Protein AF-A0A921G9X1-F1 (afdb_monomer_lite)

Organism: NCBI:txid29348

Structure (mmCIF, N/CA/C/O backbone):
data_AF-A0A921G9X1-F1
#
_entry.id   AF-A0A921G9X1-F1
#
loop_
_atom_site.group_PDB
_atom_site.id
_atom_site.type_symbol
_atom_site.label_atom_id
_atom_site.label_alt_id
_atom_site.label_comp_id
_atom_site.label_asym_id
_atom_site.label_entity_id
_atom_site.label_seq_id
_atom_site.pdbx_PDB_ins_code
_atom_site.Cartn_x
_atom_site.Cartn_y
_atom_site.Cartn_z
_atom_site.occupancy
_atom_site.B_iso_or_equiv
_atom_site.auth_seq_id
_atom_site.auth_comp_id
_atom_site.auth_asym_id
_atom_site.auth_atom_id
_atom_site.pdbx_PDB_model_num
ATOM 1 N N . MET A 1 1 ? -2.535 4.266 18.094 1.00 78.62 1 MET A N 1
ATOM 2 C CA . MET A 1 1 ? -2.922 4.495 16.685 1.00 78.62 1 MET A CA 1
ATOM 3 C C . MET A 1 1 ? -1.800 3.958 15.805 1.00 78.62 1 MET A C 1
ATOM 5 O O . MET A 1 1 ? -0.660 4.324 16.065 1.00 78.62 1 MET A O 1
ATOM 9 N N . LYS A 1 2 ? -2.070 3.040 14.866 1.00 91.94 2 LYS A N 1
ATOM 10 C CA . LYS A 1 2 ? -1.046 2.449 13.982 1.00 91.94 2 LYS A CA 1
ATOM 11 C C . LYS A 1 2 ? -1.166 3.092 12.599 1.00 91.94 2 LYS A C 1
ATOM 13 O O . LYS A 1 2 ? -2.233 3.016 12.002 1.00 91.94 2 LYS A O 1
ATOM 18 N N . ARG A 1 3 ? -0.110 3.746 12.111 1.00 96.19 3 ARG A N 1
ATOM 19 C CA . ARG A 1 3 ? -0.090 4.410 10.796 1.00 96.19 3 ARG A CA 1
ATOM 20 C C . ARG A 1 3 ? 1.078 3.878 9.973 1.00 96.19 3 ARG A C 1
ATOM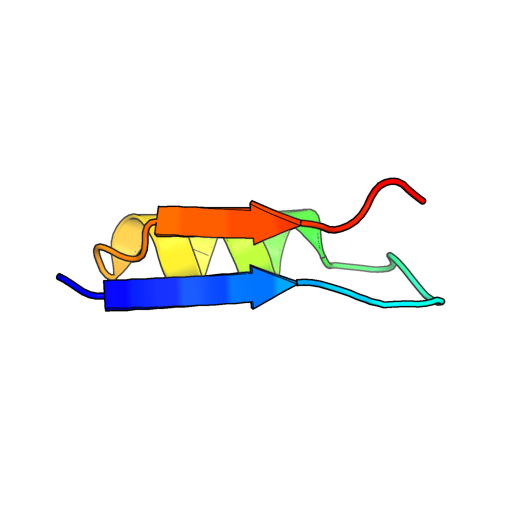 22 O O . ARG A 1 3 ? 2.164 3.707 10.523 1.00 96.19 3 ARG A O 1
ATOM 29 N N . ALA A 1 4 ? 0.855 3.622 8.691 1.00 95.81 4 ALA A N 1
ATOM 30 C CA . ALA A 1 4 ? 1.871 3.166 7.749 1.00 95.81 4 ALA A CA 1
ATOM 31 C C . ALA A 1 4 ? 2.036 4.198 6.628 1.00 95.81 4 ALA A C 1
ATOM 33 O O . ALA A 1 4 ? 1.069 4.518 5.941 1.00 95.81 4 ALA A O 1
ATOM 34 N N . LEU A 1 5 ? 3.256 4.715 6.450 1.00 95.56 5 LEU A N 1
ATOM 35 C CA . LEU A 1 5 ? 3.607 5.542 5.298 1.00 95.56 5 LEU A CA 1
ATOM 36 C C . LEU A 1 5 ? 4.022 4.633 4.140 1.00 95.56 5 LEU A C 1
ATOM 38 O O . LEU A 1 5 ? 4.983 3.877 4.262 1.00 95.56 5 LEU A O 1
ATOM 42 N N . VAL A 1 6 ? 3.317 4.737 3.021 1.00 94.31 6 VAL A N 1
ATOM 43 C CA . VAL A 1 6 ? 3.574 3.965 1.808 1.00 94.31 6 VAL A CA 1
ATOM 44 C C . VAL A 1 6 ? 4.061 4.909 0.711 1.00 94.31 6 VAL A C 1
ATOM 46 O O . VAL A 1 6 ? 3.297 5.718 0.181 1.00 94.31 6 VAL A O 1
ATOM 49 N N . SER A 1 7 ? 5.349 4.805 0.386 1.00 94.12 7 SER A N 1
ATOM 50 C CA . SER A 1 7 ? 6.017 5.549 -0.684 1.00 94.12 7 SER A CA 1
ATOM 51 C C . 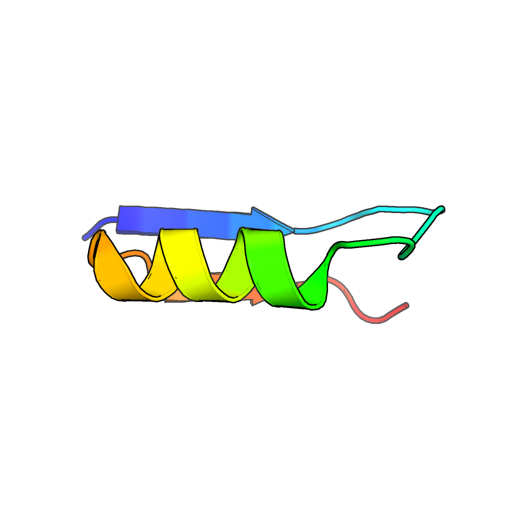SER A 1 7 ? 6.938 4.587 -1.425 1.00 94.12 7 SER A C 1
ATOM 53 O O . SER A 1 7 ? 7.927 4.109 -0.869 1.00 94.12 7 SER A O 1
ATOM 55 N N . VAL A 1 8 ? 6.562 4.225 -2.647 1.00 92.38 8 VAL A N 1
ATOM 56 C CA . VAL A 1 8 ? 7.275 3.234 -3.457 1.00 92.38 8 VAL A CA 1
ATOM 57 C C . VAL A 1 8 ? 7.348 3.705 -4.902 1.00 92.38 8 VAL A C 1
ATOM 59 O O . VAL A 1 8 ? 6.444 4.384 -5.386 1.00 92.38 8 VAL A O 1
ATOM 62 N N . THR A 1 9 ? 8.395 3.296 -5.612 1.00 93.94 9 THR A N 1
ATOM 63 C CA . THR A 1 9 ? 8.515 3.540 -7.057 1.00 93.94 9 THR A CA 1
ATOM 64 C C . THR A 1 9 ? 7.858 2.422 -7.870 1.00 93.94 9 THR A C 1
ATOM 66 O O . THR A 1 9 ? 7.147 2.702 -8.830 1.00 93.94 9 THR A O 1
ATOM 69 N N . ASN A 1 10 ? 8.062 1.156 -7.476 1.00 94.00 10 ASN A N 1
ATOM 70 C CA . ASN A 1 10 ? 7.358 0.015 -8.064 1.00 94.00 10 ASN A CA 1
ATOM 71 C C . ASN A 1 10 ? 6.077 -0.269 -7.267 1.00 94.00 10 ASN A C 1
ATOM 73 O O . ASN A 1 10 ? 6.131 -0.434 -6.050 1.00 94.00 10 ASN A O 1
ATOM 77 N N . LYS A 1 11 ? 4.942 -0.338 -7.962 1.00 93.31 11 LYS A N 1
ATOM 78 C CA . LYS A 1 11 ? 3.616 -0.571 -7.379 1.00 93.31 11 LYS A CA 1
ATOM 79 C C . LYS A 1 11 ? 3.113 -2.000 -7.569 1.00 93.31 11 LYS A C 1
ATOM 81 O O . LYS A 1 11 ? 1.988 -2.295 -7.164 1.00 93.31 11 LYS A O 1
ATOM 86 N N . ASP A 1 12 ? 3.915 -2.883 -8.155 1.00 97.00 12 ASP A N 1
ATOM 87 C CA . ASP A 1 12 ? 3.575 -4.296 -8.287 1.00 97.00 12 ASP A CA 1
ATOM 88 C C . ASP A 1 12 ? 3.225 -4.880 -6.909 1.00 97.00 12 ASP A C 1
ATOM 90 O O . ASP A 1 12 ? 4.002 -4.803 -5.959 1.00 97.00 12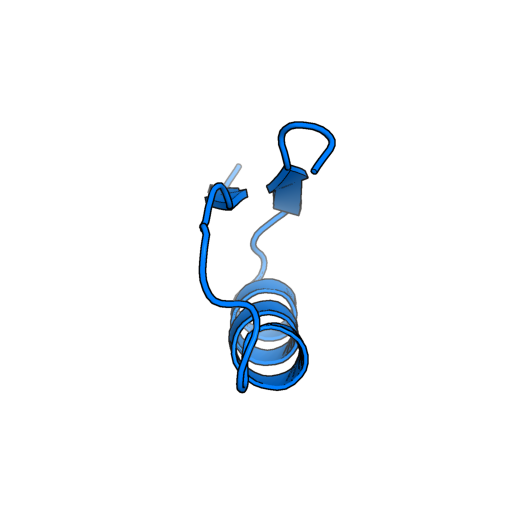 ASP A O 1
ATOM 94 N N . GLY A 1 13 ? 2.011 -5.421 -6.779 1.00 96.31 13 GLY A N 1
ATOM 95 C CA . GLY A 1 13 ? 1.525 -6.048 -5.545 1.00 96.31 13 GLY A CA 1
ATOM 96 C C . GLY A 1 13 ? 1.175 -5.097 -4.391 1.00 96.31 13 GLY A C 1
ATOM 97 O O . GLY A 1 13 ? 0.772 -5.568 -3.325 1.00 96.31 13 GLY A O 1
ATOM 98 N N . ILE A 1 14 ? 1.265 -3.771 -4.563 1.00 95.00 14 ILE A N 1
ATOM 99 C CA . ILE A 1 14 ? 1.066 -2.844 -3.436 1.00 95.00 14 ILE A CA 1
ATOM 100 C C . ILE A 1 14 ? -0.352 -2.859 -2.870 1.00 95.00 14 ILE A C 1
ATOM 102 O O . ILE A 1 14 ? -0.558 -2.641 -1.680 1.00 95.00 14 ILE A O 1
ATOM 106 N N . VAL A 1 15 ? -1.340 -3.140 -3.715 1.00 95.31 15 VAL A N 1
ATOM 107 C CA . VAL A 1 15 ? -2.744 -3.182 -3.306 1.00 95.31 15 VAL A CA 1
ATOM 108 C C . VAL A 1 15 ? -2.975 -4.293 -2.283 1.00 95.31 15 VAL A C 1
ATOM 110 O O . VAL A 1 15 ? -3.592 -4.044 -1.251 1.00 95.31 15 VAL A O 1
ATOM 113 N N . ASP A 1 16 ? -2.458 -5.496 -2.532 1.00 97.75 16 ASP A N 1
ATOM 114 C CA . ASP A 1 16 ? -2.666 -6.635 -1.632 1.00 97.75 16 ASP A CA 1
ATOM 115 C C . ASP A 1 16 ? -1.868 -6.485 -0.334 1.00 97.75 16 ASP A C 1
ATOM 117 O O . ASP A 1 16 ? -2.385 -6.780 0.744 1.00 97.75 16 ASP A O 1
ATOM 121 N N . PHE A 1 17 ? -0.668 -5.903 -0.407 1.00 96.19 17 PHE A N 1
ATOM 122 C CA . PHE A 1 17 ? 0.091 -5.506 0.780 1.00 96.19 17 PHE A CA 1
ATOM 123 C C . PHE A 1 17 ? -0.687 -4.509 1.656 1.00 96.19 17 PHE A C 1
ATOM 125 O O . PHE A 1 17 ? -0.845 -4.712 2.862 1.00 96.19 17 PHE A O 1
ATOM 132 N N . CYS A 1 18 ? -1.226 -3.452 1.046 1.00 96.88 18 CYS A N 1
ATOM 133 C CA . CYS A 1 18 ? -2.010 -2.433 1.736 1.00 96.88 18 CYS A CA 1
ATOM 134 C C . CYS A 1 18 ? -3.300 -3.001 2.347 1.00 96.88 18 CYS A C 1
ATOM 136 O O . CYS A 1 18 ? -3.651 -2.631 3.466 1.00 96.88 18 CYS A O 1
ATOM 138 N N . LYS A 1 19 ? -3.985 -3.937 1.679 1.00 97.75 19 LYS A N 1
ATOM 139 C CA . LYS A 1 19 ? -5.154 -4.620 2.265 1.00 97.75 19 LYS A CA 1
ATOM 140 C C . LYS A 1 19 ? -4.798 -5.341 3.567 1.00 97.75 19 LYS A C 1
ATOM 142 O O . LYS A 1 19 ? -5.482 -5.136 4.565 1.00 97.75 19 LYS A O 1
ATOM 147 N N . GLY A 1 20 ? -3.689 -6.083 3.593 1.00 97.62 20 GLY A N 1
ATOM 148 C CA . GLY A 1 20 ? -3.222 -6.750 4.813 1.00 97.62 20 GLY A CA 1
ATOM 149 C C . GLY A 1 20 ? -2.910 -5.769 5.951 1.00 97.62 20 GLY A C 1
ATOM 150 O O . GLY A 1 20 ? -3.225 -6.028 7.110 1.00 97.62 20 GLY A O 1
ATOM 151 N N . LEU A 1 21 ? -2.355 -4.593 5.637 1.00 96.62 21 LEU A N 1
ATOM 152 C CA . LEU A 1 21 ? -2.133 -3.543 6.637 1.00 96.62 21 LEU A CA 1
ATOM 153 C C . LEU A 1 21 ? -3.447 -3.012 7.224 1.00 96.62 21 LEU A C 1
ATOM 155 O O . LEU A 1 21 ? -3.545 -2.835 8.441 1.00 96.62 21 LEU A O 1
ATOM 159 N N . VAL A 1 22 ? -4.462 -2.796 6.387 1.00 97.00 22 VAL A N 1
ATOM 160 C CA . VAL A 1 22 ? -5.792 -2.361 6.840 1.00 97.00 22 VAL A CA 1
ATOM 161 C C . VAL A 1 22 ? -6.428 -3.409 7.758 1.00 97.00 22 VAL A C 1
ATOM 163 O O . VAL A 1 22 ? -6.929 -3.053 8.824 1.00 97.00 22 VAL A O 1
ATOM 166 N N . GLU A 1 23 ? -6.344 -4.695 7.411 1.00 97.81 23 GLU A N 1
ATOM 167 C CA . GLU A 1 23 ? -6.850 -5.804 8.240 1.00 97.81 23 GLU A CA 1
ATOM 168 C C . GLU A 1 23 ? -6.165 -5.879 9.616 1.00 97.81 23 GLU A C 1
ATOM 170 O O . GLU A 1 23 ? -6.797 -6.200 10.621 1.00 97.81 23 GLU A O 1
ATOM 175 N N . LEU A 1 24 ? -4.886 -5.502 9.694 1.00 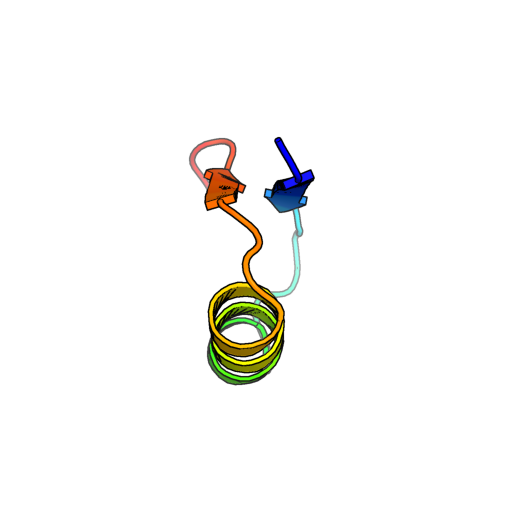96.44 24 LEU A N 1
ATOM 176 C CA . LEU A 1 24 ? -4.116 -5.415 10.942 1.00 96.44 24 LEU A CA 1
ATOM 177 C C . LEU A 1 24 ? -4.387 -4.130 11.756 1.00 96.44 24 LEU A C 1
ATOM 179 O O . LEU A 1 24 ? -3.768 -3.912 12.813 1.00 96.44 24 LEU A O 1
ATOM 183 N N . GLY A 1 25 ? -5.300 -3.278 11.281 1.00 96.94 25 GLY A N 1
ATOM 184 C CA . GLY A 1 25 ? -5.714 -2.037 11.929 1.00 96.94 25 GLY A CA 1
ATOM 185 C C . GLY A 1 25 ? -4.759 -0.864 11.704 1.00 96.94 25 GLY A C 1
ATOM 186 O O . GLY A 1 25 ? -4.666 0.012 12.570 1.00 96.94 25 GLY A O 1
ATOM 187 N N . PHE A 1 26 ? -4.014 -0.855 10.594 1.00 97.56 26 PHE A N 1
ATOM 188 C CA . PHE A 1 26 ? -3.213 0.299 10.188 1.00 97.56 26 PHE A CA 1
ATOM 189 C C . PHE A 1 26 ? -4.028 1.274 9.338 1.00 97.56 26 PHE A C 1
ATOM 191 O O . PHE A 1 26 ? -4.738 0.893 8.412 1.00 97.56 26 PHE A O 1
ATOM 198 N N . GLU A 1 27 ? -3.845 2.561 9.609 1.00 96.75 27 GLU A N 1
ATOM 199 C CA . GLU A 1 27 ? -4.202 3.637 8.690 1.00 96.75 27 GLU A CA 1
ATOM 200 C C . GLU A 1 27 ? -3.063 3.828 7.682 1.00 96.75 27 GLU A C 1
ATOM 202 O O . GLU A 1 27 ? -1.898 3.967 8.069 1.00 96.75 27 GLU A O 1
ATOM 207 N N . ILE A 1 28 ? -3.390 3.849 6.394 1.00 95.19 28 ILE A N 1
ATOM 208 C CA . ILE A 1 28 ? -2.410 4.038 5.325 1.00 95.19 28 ILE A CA 1
ATOM 209 C C . ILE A 1 28 ? -2.339 5.514 4.955 1.00 95.19 28 ILE A C 1
ATOM 211 O O . ILE A 1 28 ? -3.347 6.142 4.639 1.00 95.19 28 ILE A O 1
ATOM 215 N N . VAL A 1 29 ? -1.122 6.045 4.944 1.00 94.69 29 VAL A N 1
ATOM 216 C CA . VAL A 1 29 ? -0.791 7.381 4.454 1.00 94.69 29 VAL A CA 1
ATOM 217 C C . VAL A 1 29 ? 0.151 7.200 3.276 1.00 94.69 29 VAL A C 1
ATOM 219 O O . VAL A 1 29 ? 1.101 6.430 3.361 1.00 94.69 29 VAL A O 1
ATOM 222 N N . SER A 1 30 ? -0.086 7.893 2.170 1.00 90.50 30 SER A N 1
ATOM 223 C CA . SER A 1 30 ? 0.777 7.810 0.993 1.00 90.50 30 SER A CA 1
ATOM 224 C C . SER A 1 30 ? 1.162 9.201 0.517 1.00 90.50 30 SER A C 1
ATOM 226 O O . SER A 1 30 ? 0.381 10.148 0.624 1.00 90.50 30 SER A O 1
ATOM 228 N N . THR A 1 31 ? 2.387 9.329 0.017 1.00 89.00 31 THR A N 1
ATOM 229 C CA . THR A 1 31 ? 2.794 10.494 -0.770 1.00 89.00 31 THR A CA 1
ATOM 230 C C . THR A 1 31 ? 2.287 10.309 -2.194 1.00 89.00 31 THR A C 1
ATOM 232 O O . THR A 1 31 ? 2.425 9.216 -2.735 1.00 89.00 31 THR A O 1
ATOM 235 N N . GLY A 1 32 ? 1.725 11.354 -2.806 1.00 78.88 32 GLY A N 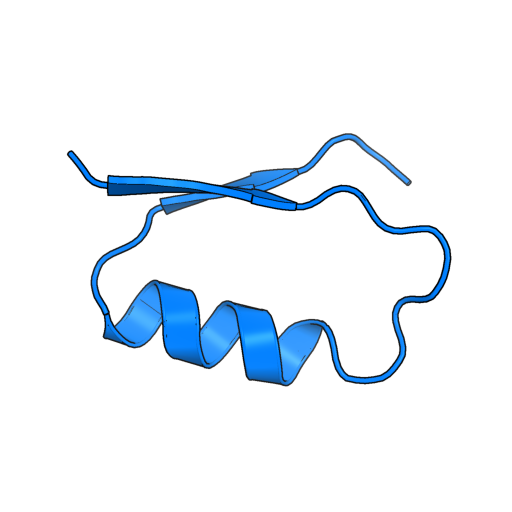1
ATOM 236 C CA . GLY A 1 32 ? 1.250 11.278 -4.190 1.00 78.88 32 GLY A CA 1
ATOM 237 C C . GLY A 1 32 ? 2.347 10.806 -5.152 1.00 78.88 32 GLY A C 1
ATOM 238 O O . GLY A 1 32 ? 3.476 11.294 -5.077 1.00 78.88 32 GLY A O 1
ATOM 239 N N . GLY A 1 33 ? 2.000 9.856 -6.025 1.00 61.91 33 GLY A N 1
ATOM 240 C CA . GLY A 1 33 ? 2.914 9.202 -6.964 1.00 61.91 33 GLY A CA 1
ATOM 241 C C . GLY A 1 33 ? 2.361 7.884 -7.446 1.00 61.91 33 GLY A C 1
ATOM 242 O O . GLY A 1 33 ? 2.257 6.934 -6.645 1.00 61.91 33 GLY A O 1
#

Sequence (33 aa):
MKRALVSVTNKDGIVDFCKGLVELGFEIVSTGG

Radius of gyration: 9.5 Å; chains: 1; bounding box: 15×18×25 Å

InterPro domains:
  IPR011607 Methylglyoxal synthase-like domain [PS51855] (1-33)
 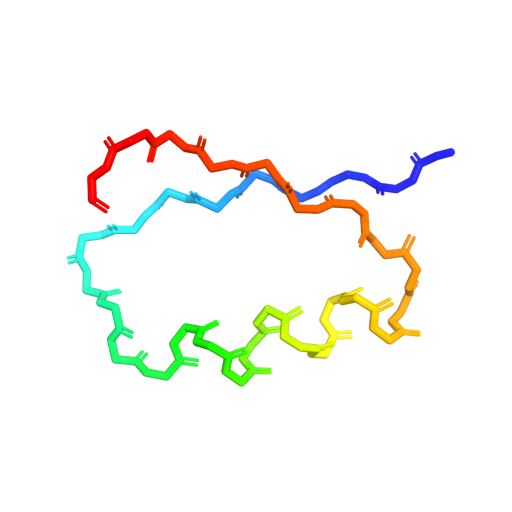 IPR036914 Methylglyoxal synthase-like domain superfamily [G3DSA:3.40.50.1380] (1-33)
  IPR036914 Methylglyoxal synthase-like domain superfamily [SSF52335] (1-33)

pLDDT: mean 93.31, std 7.12, range [61.91, 97.81]

Foldseek 3Di:
DAEDEDEDPDCVCVVVVVVVCVVVVYDYDYDDD

Secondary structure (DSSP, 8-state):
-EEEEE--S--TTHHHHHHHHHHTTEEEEE---